Protein AF-A0A6V8LLG6-F1 (afdb_monomer_lite)

Radius of gyration: 12.78 Å; chains: 1; bounding box: 27×32×25 Å

Sequence (65 aa):
MLVDGADIPMQHLILGCPAEEVRMGMRVAAVWRPREQWGTTPQNIDHFRPTGEPDAPFESYAQHL

pLDDT: mean 92.18, std 4.59, range [76.25, 97.12]

Structure (mmCIF, N/CA/C/O backbone):
data_AF-A0A6V8LLG6-F1
#
_entry.id   AF-A0A6V8LLG6-F1
#
loop_
_atom_site.group_PDB
_atom_site.id
_atom_site.type_symbol
_atom_site.label_atom_id
_atom_site.label_alt_id
_atom_site.label_comp_id
_atom_site.label_asym_id
_atom_site.label_entity_id
_atom_site.label_seq_id
_atom_site.pdbx_PDB_ins_code
_atom_site.Cartn_x
_atom_site.Cartn_y
_atom_site.Cartn_z
_atom_site.occupancy
_atom_site.B_iso_or_equiv
_atom_site.auth_seq_id
_atom_site.auth_comp_id
_atom_site.auth_asym_id
_atom_site.auth_atom_id
_atom_site.pdbx_PDB_model_num
ATOM 1 N N . MET A 1 1 ? 8.375 -0.140 -1.908 1.00 85.25 1 MET A N 1
ATOM 2 C CA . MET A 1 1 ? 7.370 -0.942 -2.645 1.00 85.25 1 MET A CA 1
ATOM 3 C C . MET A 1 1 ? 7.256 -0.426 -4.072 1.00 85.25 1 MET A C 1
ATOM 5 O O . MET A 1 1 ? 7.514 0.753 -4.279 1.00 85.25 1 MET A O 1
ATOM 9 N N . LEU A 1 2 ? 6.881 -1.274 -5.032 1.00 87.56 2 LEU A N 1
ATOM 10 C CA . LEU A 1 2 ? 6.615 -0.875 -6.419 1.00 87.56 2 LEU A CA 1
ATOM 11 C C . LEU A 1 2 ? 5.096 -0.839 -6.634 1.00 87.56 2 LEU A C 1
ATOM 13 O O . LEU A 1 2 ? 4.422 -1.823 -6.335 1.00 87.56 2 LEU A O 1
ATOM 17 N N . VAL A 1 3 ? 4.560 0.303 -7.066 1.00 86.56 3 VAL A N 1
ATOM 18 C CA . VAL A 1 3 ? 3.130 0.460 -7.384 1.00 86.56 3 VAL A CA 1
ATOM 19 C C . VAL A 1 3 ? 2.902 0.020 -8.827 1.00 86.56 3 VAL A C 1
ATOM 21 O O . VAL A 1 3 ? 3.772 0.214 -9.671 1.00 86.56 3 VAL A O 1
ATOM 24 N N . ASP A 1 4 ? 1.745 -0.567 -9.122 1.00 86.19 4 ASP A N 1
ATOM 25 C CA . ASP A 1 4 ? 1.436 -1.012 -10.480 1.00 86.19 4 ASP A CA 1
ATOM 26 C C . ASP A 1 4 ? 1.513 0.151 -11.478 1.00 86.19 4 ASP A C 1
ATOM 28 O O . ASP A 1 4 ? 0.912 1.208 -11.276 1.00 86.19 4 ASP A O 1
ATOM 32 N N . GLY A 1 5 ? 2.266 -0.057 -12.558 1.00 85.12 5 GLY A N 1
ATOM 33 C CA . GLY A 1 5 ? 2.509 0.961 -13.581 1.00 85.12 5 GLY A CA 1
ATOM 34 C C . GLY A 1 5 ? 3.490 2.063 -13.171 1.00 85.12 5 GLY A C 1
ATOM 35 O O . GLY A 1 5 ? 3.643 3.021 -13.923 1.00 85.12 5 GLY A O 1
ATOM 36 N N . ALA A 1 6 ? 4.141 1.961 -12.007 1.00 86.81 6 ALA A N 1
ATOM 37 C CA . ALA A 1 6 ? 5.196 2.884 -11.606 1.00 86.81 6 ALA A CA 1
ATOM 38 C C . ALA A 1 6 ? 6.571 2.396 -12.075 1.00 86.81 6 ALA A C 1
ATOM 40 O O . ALA A 1 6 ? 6.918 1.233 -11.894 1.00 86.81 6 ALA A O 1
ATOM 41 N N . ASP A 1 7 ? 7.387 3.320 -12.581 1.00 84.94 7 ASP A N 1
ATOM 42 C CA . ASP A 1 7 ? 8.779 3.044 -12.963 1.00 84.94 7 ASP A CA 1
ATOM 43 C C . ASP A 1 7 ? 9.764 3.181 -11.786 1.00 84.94 7 ASP A C 1
ATOM 45 O O . ASP A 1 7 ? 10.904 2.717 -11.855 1.00 84.94 7 ASP A O 1
ATOM 49 N N . ILE A 1 8 ? 9.337 3.840 -10.701 1.00 85.56 8 ILE A N 1
ATOM 50 C CA . ILE A 1 8 ? 10.165 4.164 -9.532 1.00 85.56 8 ILE A CA 1
ATOM 51 C C . ILE A 1 8 ? 9.497 3.621 -8.261 1.00 85.56 8 ILE A C 1
ATOM 53 O O . ILE A 1 8 ? 8.305 3.868 -8.040 1.00 85.56 8 ILE A O 1
ATOM 57 N N . PRO A 1 9 ? 10.243 2.921 -7.385 1.00 87.19 9 PRO A N 1
ATOM 58 C CA . PRO A 1 9 ? 9.701 2.439 -6.126 1.00 87.19 9 PRO A CA 1
ATOM 59 C C . PRO A 1 9 ? 9.400 3.589 -5.158 1.00 87.19 9 PRO A C 1
ATOM 61 O O . PRO A 1 9 ? 10.154 4.551 -5.022 1.00 87.19 9 PRO A O 1
ATOM 64 N N . MET A 1 10 ? 8.305 3.447 -4.418 1.00 87.69 10 MET A N 1
ATOM 65 C CA . MET A 1 10 ? 7.904 4.366 -3.359 1.00 87.69 10 MET A CA 1
ATOM 66 C C . MET A 1 10 ? 8.311 3.832 -1.985 1.00 87.69 10 MET A C 1
ATOM 68 O O . MET A 1 10 ? 8.149 2.642 -1.682 1.00 87.69 10 MET A O 1
ATOM 72 N N . GLN A 1 11 ? 8.780 4.732 -1.124 1.00 91.56 11 GLN A N 1
ATOM 73 C CA . GLN A 1 11 ? 8.948 4.473 0.302 1.00 91.56 11 GLN A CA 1
ATOM 74 C C . GLN A 1 11 ? 7.728 5.018 1.052 1.00 91.56 11 GLN A C 1
ATOM 76 O O . GLN A 1 11 ? 7.526 6.227 1.105 1.00 91.56 11 GLN A O 1
ATOM 81 N N . HIS A 1 12 ? 6.905 4.128 1.611 1.00 92.19 12 HIS A N 1
ATOM 82 C CA . HIS A 1 12 ? 5.727 4.488 2.407 1.00 92.19 12 HIS A CA 1
ATOM 83 C C . HIS A 1 12 ? 5.400 3.379 3.412 1.00 92.19 12 HIS A C 1
ATOM 85 O O . HIS A 1 12 ? 5.882 2.253 3.272 1.00 92.19 12 HIS A O 1
ATOM 91 N N . LEU A 1 13 ? 4.592 3.694 4.425 1.00 94.06 13 LEU A N 1
ATOM 92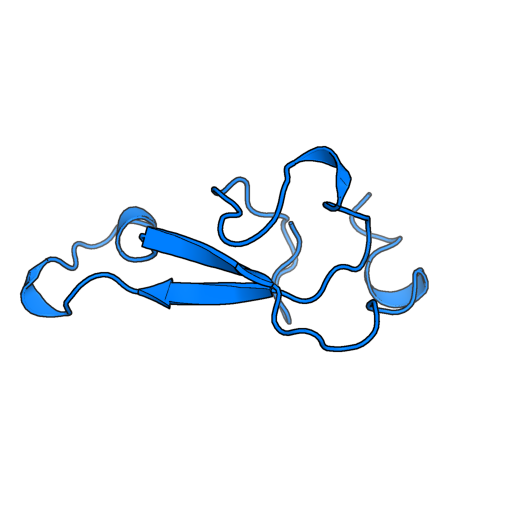 C CA . LEU A 1 13 ? 4.226 2.750 5.483 1.00 94.06 13 LEU A CA 1
ATOM 93 C C . LEU A 1 13 ? 3.356 1.603 4.952 1.00 94.06 13 LEU A C 1
ATOM 95 O O . LEU A 1 13 ? 2.399 1.841 4.213 1.00 94.06 13 LEU A O 1
ATOM 99 N N . ILE A 1 14 ? 3.654 0.384 5.410 1.00 94.88 14 ILE A N 1
ATOM 100 C CA . ILE A 1 14 ? 2.794 -0.796 5.277 1.00 94.88 14 ILE A CA 1
ATOM 101 C C . ILE A 1 14 ? 2.281 -1.148 6.675 1.00 94.88 14 ILE A C 1
ATOM 103 O O . ILE A 1 14 ? 3.085 -1.366 7.578 1.00 94.88 14 ILE A O 1
ATOM 107 N N . LEU A 1 15 ? 0.960 -1.180 6.855 1.00 95.75 15 LEU A N 1
ATOM 108 C CA . LEU A 1 15 ? 0.286 -1.535 8.108 1.00 95.75 15 LEU A CA 1
ATOM 109 C C . LEU A 1 15 ? -0.775 -2.617 7.854 1.00 95.75 15 LEU A C 1
ATOM 111 O O . LEU A 1 15 ? -1.159 -2.874 6.716 1.00 95.75 15 LEU A O 1
ATOM 115 N N . GLY A 1 16 ? -1.276 -3.244 8.920 1.00 92.38 16 GLY A N 1
ATOM 116 C CA . GLY A 1 16 ? -2.292 -4.303 8.830 1.00 92.38 16 GLY A CA 1
ATOM 117 C C . GLY A 1 16 ? -1.737 -5.731 8.809 1.00 92.38 16 GLY A C 1
ATOM 118 O O . GLY A 1 16 ? -2.518 -6.668 8.684 1.00 92.38 16 GLY A O 1
ATOM 119 N N . CYS A 1 17 ? -0.424 -5.901 8.977 1.00 93.75 17 CYS A N 1
ATOM 120 C CA . CYS A 1 17 ? 0.230 -7.173 9.291 1.00 93.75 17 CYS A CA 1
ATOM 121 C C . CYS A 1 17 ? 1.451 -6.933 10.203 1.00 93.75 17 CYS A C 1
ATOM 123 O O . CYS A 1 17 ? 1.958 -5.804 10.261 1.00 93.75 17 CYS A O 1
ATOM 125 N N . PRO A 1 18 ? 1.941 -7.961 10.917 1.00 95.00 18 PRO A N 1
ATOM 126 C CA . PRO A 1 18 ? 3.261 -7.946 11.539 1.00 95.00 18 PRO A CA 1
ATOM 127 C C . PRO A 1 18 ? 4.365 -7.602 10.532 1.00 95.00 18 PRO A C 1
ATOM 129 O O . PRO A 1 18 ? 4.308 -7.983 9.364 1.00 95.00 18 PRO A O 1
ATOM 132 N N . ALA A 1 19 ? 5.402 -6.897 10.991 1.00 92.88 19 ALA A N 1
ATOM 133 C CA . ALA A 1 19 ? 6.507 -6.473 10.127 1.00 92.88 19 ALA A CA 1
ATOM 134 C C . ALA A 1 19 ? 7.278 -7.659 9.517 1.00 92.88 19 ALA A C 1
ATOM 136 O O . ALA A 1 19 ? 7.771 -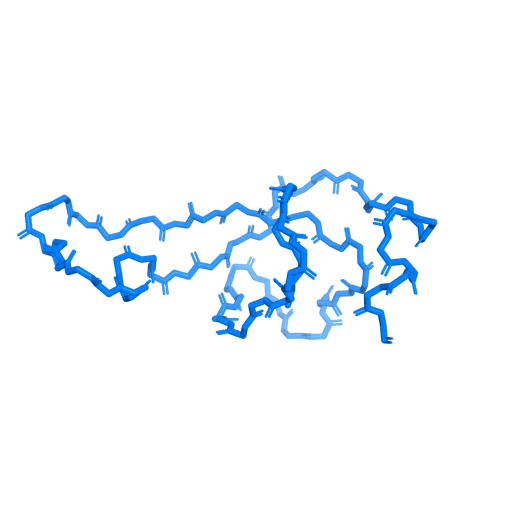7.562 8.398 1.00 92.88 19 ALA A O 1
ATOM 137 N N . GLU A 1 20 ? 7.349 -8.782 10.234 1.00 95.56 20 GLU A N 1
ATOM 138 C CA . GLU A 1 20 ? 7.999 -10.023 9.791 1.00 95.56 20 GLU A CA 1
ATOM 139 C C . GLU A 1 20 ? 7.264 -10.747 8.654 1.00 95.56 20 GLU A C 1
ATOM 141 O O . GLU A 1 20 ? 7.868 -11.559 7.959 1.00 95.56 20 GLU A O 1
ATOM 146 N N . GLU A 1 21 ? 5.988 -10.432 8.417 1.00 94.19 21 GLU A N 1
ATOM 147 C CA . GLU A 1 21 ? 5.212 -11.008 7.312 1.00 94.19 21 GLU A CA 1
ATOM 148 C C . GLU A 1 21 ? 5.423 -10.257 5.987 1.00 94.19 21 GLU A C 1
ATOM 150 O O . GLU A 1 21 ? 5.040 -10.750 4.921 1.00 94.19 21 GLU A O 1
ATOM 155 N N . VAL A 1 22 ? 6.040 -9.069 6.022 1.00 94.25 22 VAL A N 1
ATOM 156 C CA . VAL A 1 22 ? 6.306 -8.270 4.822 1.00 94.25 22 VAL A CA 1
ATOM 157 C C . VAL A 1 22 ? 7.334 -8.985 3.947 1.00 94.25 22 VAL A C 1
ATOM 159 O O . VAL A 1 22 ? 8.454 -9.270 4.367 1.00 94.25 22 VAL A O 1
ATOM 162 N N . ARG A 1 23 ? 6.959 -9.241 2.690 1.00 94.50 23 ARG A N 1
ATOM 163 C CA . ARG A 1 23 ? 7.764 -10.004 1.726 1.00 94.50 23 ARG A CA 1
ATOM 164 C C . ARG A 1 23 ? 7.784 -9.350 0.350 1.00 94.50 23 ARG A C 1
ATOM 166 O O . ARG A 1 23 ? 6.884 -8.589 -0.007 1.00 94.50 23 ARG A O 1
ATOM 173 N N . MET A 1 24 ? 8.820 -9.652 -0.427 1.00 93.81 24 MET A N 1
ATOM 174 C CA . MET A 1 24 ? 8.918 -9.213 -1.820 1.00 93.81 24 MET A CA 1
ATOM 175 C C . MET A 1 24 ? 7.746 -9.764 -2.637 1.00 93.81 24 MET A C 1
ATOM 177 O O . MET A 1 24 ? 7.332 -10.899 -2.431 1.00 93.81 24 MET A O 1
ATOM 181 N N . GLY A 1 25 ? 7.202 -8.943 -3.535 1.00 93.88 25 GLY A N 1
ATOM 182 C CA . GLY A 1 25 ? 6.020 -9.296 -4.325 1.00 93.88 25 GLY A CA 1
ATOM 183 C C . GLY A 1 25 ? 4.680 -9.131 -3.597 1.00 93.88 25 GLY A C 1
ATOM 184 O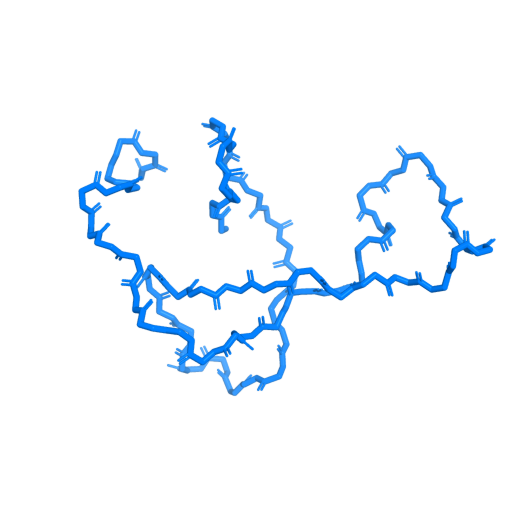 O . GLY A 1 25 ? 3.644 -9.203 -4.256 1.00 93.88 25 GLY A O 1
ATOM 185 N N . MET A 1 26 ? 4.666 -8.836 -2.288 1.00 96.44 26 MET A N 1
ATOM 186 C CA . MET A 1 26 ? 3.423 -8.656 -1.529 1.00 96.44 26 MET A CA 1
ATOM 187 C C . MET A 1 26 ? 2.524 -7.582 -2.151 1.00 96.44 26 MET A C 1
ATOM 189 O O . MET A 1 26 ? 2.917 -6.424 -2.310 1.00 96.44 26 MET A O 1
ATOM 193 N N . ARG A 1 27 ? 1.284 -7.972 -2.455 1.00 96.44 27 ARG A N 1
ATOM 194 C CA . ARG A 1 27 ? 0.269 -7.103 -3.051 1.00 96.44 27 ARG A CA 1
ATOM 195 C C . ARG A 1 27 ? -0.386 -6.243 -1.981 1.00 96.44 27 ARG A C 1
ATOM 197 O O . ARG A 1 27 ? -1.000 -6.760 -1.042 1.00 96.44 27 ARG A O 1
ATOM 204 N N . VAL A 1 28 ? -0.293 -4.929 -2.143 1.00 96.69 28 VAL A N 1
ATOM 205 C CA . VAL A 1 28 ? -0.835 -3.958 -1.192 1.00 96.69 28 VAL A CA 1
ATOM 206 C C . VAL A 1 28 ? -1.733 -2.942 -1.886 1.00 96.69 28 VAL A C 1
ATOM 208 O O . VAL A 1 28 ? -1.530 -2.610 -3.051 1.00 96.69 28 VAL A O 1
ATOM 211 N N . ALA A 1 29 ? -2.710 -2.419 -1.152 1.00 95.94 29 ALA A N 1
ATOM 212 C CA . ALA A 1 29 ? -3.595 -1.360 -1.619 1.00 95.94 29 ALA A CA 1
ATOM 213 C C . ALA A 1 29 ? -3.449 -0.116 -0.740 1.00 95.94 29 ALA A C 1
ATOM 215 O O . ALA A 1 29 ? -3.281 -0.222 0.478 1.00 95.94 29 ALA A O 1
ATOM 216 N N . ALA A 1 30 ? -3.524 1.061 -1.365 1.00 95.75 30 ALA A N 1
ATOM 217 C CA . ALA A 1 30 ? -3.486 2.335 -0.662 1.00 95.75 30 ALA A CA 1
ATOM 218 C C . ALA A 1 30 ? -4.748 2.518 0.188 1.00 95.75 30 ALA A C 1
ATOM 220 O O . ALA A 1 30 ? -5.876 2.396 -0.299 1.00 95.75 30 ALA A O 1
ATOM 221 N N . VAL A 1 31 ? -4.547 2.861 1.454 1.00 96.31 31 VAL A N 1
ATOM 222 C CA . VAL A 1 31 ? -5.581 3.398 2.331 1.00 96.31 31 VAL A CA 1
ATOM 223 C C . VAL A 1 31 ? -5.448 4.912 2.303 1.00 96.31 31 VAL A C 1
ATOM 225 O O . VAL A 1 31 ? -4.422 5.475 2.681 1.00 96.31 31 VAL A O 1
ATOM 228 N N . TRP A 1 32 ? -6.486 5.573 1.806 1.00 96.31 32 TRP A N 1
ATOM 229 C CA . TRP A 1 32 ? -6.505 7.020 1.638 1.00 96.31 32 TRP A CA 1
ATOM 230 C C . TRP A 1 32 ? -7.054 7.704 2.884 1.00 96.31 32 TRP A C 1
ATOM 232 O O . TRP A 1 32 ? -8.001 7.218 3.507 1.00 96.31 32 TRP A O 1
ATOM 242 N N . ARG A 1 33 ? -6.496 8.869 3.217 1.00 95.94 33 ARG A N 1
ATOM 243 C CA . ARG A 1 33 ? -7.089 9.767 4.214 1.00 95.94 33 ARG A CA 1
ATOM 244 C C . ARG A 1 33 ? -8.454 10.287 3.741 1.00 95.94 33 ARG A C 1
ATOM 246 O O . ARG A 1 33 ? -8.710 10.277 2.531 1.00 95.94 33 ARG A O 1
ATOM 253 N N . PRO A 1 34 ? -9.309 10.796 4.650 1.00 96.50 34 PRO A N 1
ATOM 254 C CA . PRO A 1 34 ? -10.530 11.503 4.267 1.00 96.50 34 PRO A CA 1
ATOM 255 C C . PRO A 1 34 ? -10.238 12.595 3.234 1.00 96.50 34 PRO A C 1
ATOM 257 O O . PRO A 1 34 ? -9.221 13.291 3.329 1.00 96.50 34 PRO A O 1
ATOM 260 N N . ARG A 1 35 ? -11.104 12.724 2.224 1.00 94.56 35 ARG A N 1
ATOM 261 C CA . ARG A 1 35 ? -10.844 13.542 1.027 1.00 94.56 35 ARG A CA 1
ATOM 262 C C . ARG A 1 35 ? -10.638 15.020 1.358 1.00 94.56 35 ARG A C 1
ATOM 264 O O . ARG A 1 35 ? -9.896 15.704 0.656 1.00 94.56 35 ARG A O 1
ATOM 271 N N . GLU A 1 36 ? -11.258 15.476 2.439 1.00 96.44 36 GLU A N 1
ATOM 272 C CA . GLU A 1 36 ? -11.209 16.836 2.979 1.00 96.44 36 GLU A CA 1
ATOM 273 C C . GLU A 1 36 ? -9.819 17.204 3.517 1.00 96.44 36 GLU A C 1
ATOM 275 O O . GLU A 1 36 ? -9.499 18.382 3.643 1.00 96.44 36 GLU A O 1
ATOM 280 N N . GLN A 1 37 ? -8.986 16.206 3.825 1.00 95.19 37 GLN A N 1
ATOM 281 C CA . GLN A 1 37 ? -7.626 16.391 4.341 1.00 95.19 37 GLN A CA 1
ATOM 282 C C . GLN A 1 37 ? -6.561 16.310 3.244 1.00 95.19 37 GLN A C 1
ATOM 284 O O . GLN A 1 37 ? -5.367 16.355 3.543 1.00 95.19 37 GLN A O 1
ATOM 289 N N . TRP A 1 38 ? -6.962 16.131 1.984 1.00 96.69 38 TRP A N 1
ATOM 290 C CA . TRP A 1 38 ? -6.000 15.963 0.906 1.00 96.69 38 TRP A CA 1
ATOM 291 C C . TRP A 1 38 ? -5.315 17.287 0.576 1.00 96.69 38 TRP A C 1
ATOM 293 O O . TRP A 1 38 ? -5.966 18.292 0.296 1.00 96.69 38 TRP A O 1
ATOM 303 N N . GLY A 1 39 ? -3.989 17.248 0.543 1.00 94.12 39 GLY A N 1
ATOM 304 C CA . GLY A 1 39 ? -3.152 18.279 -0.048 1.00 94.12 39 GLY A CA 1
ATOM 305 C C . GLY A 1 39 ? -2.668 17.871 -1.439 1.00 94.12 39 GLY A C 1
ATOM 306 O O . GLY A 1 39 ? -3.268 17.044 -2.128 1.00 94.12 39 GLY A O 1
ATOM 307 N N . THR A 1 40 ? -1.536 18.432 -1.844 1.00 93.06 40 THR A N 1
ATOM 308 C CA . THR A 1 40 ? -0.864 18.142 -3.123 1.00 93.06 40 THR A CA 1
ATOM 309 C C . THR A 1 40 ? 0.330 17.204 -2.961 1.00 93.06 40 THR A C 1
ATOM 311 O O . THR A 1 40 ? 1.197 17.135 -3.828 1.00 93.06 40 THR A O 1
ATOM 314 N N . THR A 1 41 ? 0.400 16.493 -1.837 1.00 90.94 41 THR A N 1
ATOM 315 C CA . THR A 1 41 ? 1.559 15.697 -1.450 1.00 90.94 41 THR A CA 1
ATOM 316 C C . THR A 1 41 ? 1.173 14.225 -1.220 1.00 90.94 41 THR A C 1
ATOM 318 O O . THR A 1 41 ? -0.004 13.922 -0.997 1.00 90.94 41 THR A O 1
ATOM 321 N N . PRO A 1 42 ? 2.131 13.275 -1.252 1.00 85.88 42 PRO A N 1
ATOM 322 C CA . PRO A 1 42 ? 1.841 11.844 -1.078 1.00 85.88 42 PRO A CA 1
ATOM 323 C C . PRO A 1 42 ? 1.206 11.462 0.270 1.00 85.88 42 PRO A C 1
ATOM 325 O O . PRO A 1 42 ? 0.644 10.380 0.393 1.00 85.88 42 PRO A O 1
ATOM 328 N N . GLN A 1 43 ? 1.234 12.354 1.266 1.00 91.50 43 GLN A N 1
ATOM 329 C CA . GLN A 1 43 ? 0.606 12.192 2.584 1.00 91.50 43 GLN A CA 1
ATOM 330 C C . GLN A 1 43 ? -0.925 12.030 2.526 1.00 91.50 43 GLN A C 1
ATOM 332 O O . GLN A 1 43 ? -1.543 11.729 3.545 1.00 91.50 43 GLN A O 1
ATOM 337 N N . ASN A 1 44 ? -1.543 12.212 1.356 1.00 95.19 44 ASN A N 1
ATOM 338 C CA . ASN A 1 44 ? -2.937 11.832 1.119 1.00 95.19 44 ASN A CA 1
ATOM 339 C C . ASN A 1 44 ? -3.155 10.317 1.280 1.00 95.19 44 ASN A C 1
ATOM 341 O O . ASN A 1 44 ? -4.253 9.888 1.645 1.00 95.19 44 ASN A O 1
ATOM 345 N N . ILE A 1 45 ? -2.117 9.516 1.021 1.00 95.94 45 ILE A N 1
ATOM 346 C CA . ILE A 1 45 ? -2.085 8.090 1.339 1.00 95.94 45 ILE A CA 1
ATOM 347 C C . ILE A 1 45 ? -1.687 7.963 2.806 1.00 95.94 45 ILE A C 1
ATOM 349 O O . ILE A 1 45 ? -0.589 8.358 3.201 1.00 95.94 45 ILE A O 1
ATOM 353 N N . ASP A 1 46 ? -2.579 7.405 3.616 1.00 96.12 46 ASP A N 1
ATOM 354 C CA . ASP A 1 46 ? -2.309 7.190 5.031 1.00 96.12 46 ASP A CA 1
ATOM 355 C C . ASP A 1 46 ? -1.274 6.074 5.216 1.00 96.12 46 ASP A C 1
ATOM 357 O O . ASP A 1 46 ? -0.188 6.292 5.751 1.00 96.12 46 ASP A O 1
ATOM 361 N N . HIS A 1 47 ? -1.574 4.899 4.667 1.00 95.94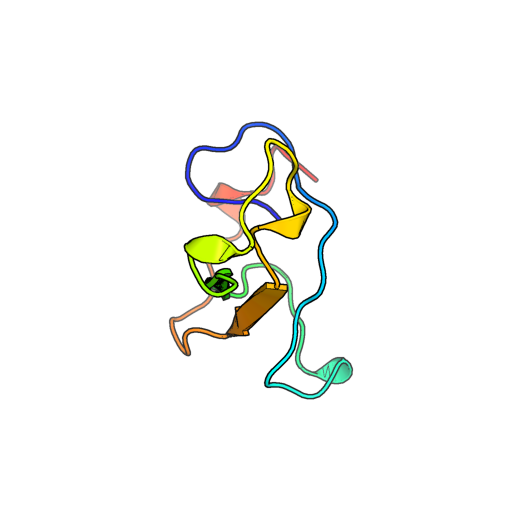 47 HIS A N 1
ATOM 362 C CA . HIS A 1 47 ? -0.697 3.735 4.639 1.00 95.94 47 HIS A CA 1
ATOM 363 C C . HIS A 1 47 ? -1.098 2.800 3.494 1.00 95.94 47 HIS A C 1
ATOM 365 O O . HIS A 1 47 ? -2.137 2.971 2.857 1.00 95.94 47 HIS A O 1
ATOM 371 N N . PHE A 1 48 ? -0.285 1.782 3.250 1.00 96.69 48 PHE A N 1
ATOM 372 C CA . PHE A 1 48 ? -0.644 0.643 2.417 1.00 96.69 48 PHE A CA 1
ATOM 373 C C . PHE A 1 48 ? -0.978 -0.556 3.297 1.00 96.69 48 PHE A C 1
ATOM 375 O O . PHE A 1 48 ? -0.353 -0.749 4.339 1.00 96.69 48 PHE A O 1
ATOM 382 N N . ARG A 1 49 ? -1.950 -1.369 2.883 1.00 96.56 49 ARG A N 1
ATOM 383 C CA . ARG A 1 49 ? -2.316 -2.605 3.589 1.00 96.56 49 ARG A CA 1
ATOM 384 C C . ARG A 1 49 ? -2.219 -3.825 2.679 1.00 96.56 49 ARG A C 1
ATOM 386 O O . ARG A 1 49 ? -2.513 -3.680 1.488 1.00 96.56 49 ARG A O 1
ATOM 393 N N . PRO A 1 50 ? -1.872 -5.015 3.204 1.00 97.12 50 PRO A N 1
ATOM 394 C CA . PRO A 1 50 ? -1.953 -6.256 2.444 1.00 97.12 50 PRO A CA 1
ATOM 395 C C . PRO A 1 50 ? -3.359 -6.477 1.876 1.00 97.12 50 PRO A C 1
ATOM 397 O O . PRO A 1 50 ? -4.368 -6.223 2.540 1.00 97.12 50 PRO A O 1
ATOM 400 N N . THR A 1 51 ? -3.418 -6.942 0.632 1.00 95.69 51 THR A N 1
ATOM 401 C CA . THR A 1 51 ? -4.680 -7.273 -0.058 1.00 95.69 51 THR A CA 1
ATOM 402 C C . THR A 1 51 ? -5.127 -8.713 0.190 1.00 95.69 51 THR A C 1
ATOM 404 O O . THR A 1 51 ? -6.314 -9.007 0.084 1.00 95.69 51 THR A O 1
ATOM 407 N N . GLY A 1 52 ? -4.189 -9.601 0.537 1.00 93.06 52 GLY A N 1
ATOM 408 C CA . GLY A 1 52 ? -4.403 -11.050 0.600 1.00 93.06 52 GLY A CA 1
ATOM 409 C C . GLY A 1 52 ? -4.257 -11.757 -0.753 1.00 93.06 52 GLY A C 1
ATOM 410 O O . GLY A 1 52 ? -4.355 -12.980 -0.808 1.00 93.06 52 GLY A O 1
ATOM 411 N N . GLU A 1 53 ? -4.006 -11.016 -1.834 1.00 94.75 53 GLU A N 1
ATOM 412 C CA . GLU A 1 53 ? -3.704 -11.599 -3.140 1.00 94.75 53 GLU A CA 1
ATOM 413 C C . GLU A 1 53 ? -2.348 -12.334 -3.129 1.00 94.75 53 GLU A C 1
ATOM 415 O O . GLU A 1 53 ? -1.454 -11.981 -2.345 1.00 94.75 53 GLU A O 1
ATOM 420 N N . PRO A 1 54 ? -2.166 -13.341 -4.007 1.00 94.81 54 PRO A N 1
ATOM 421 C CA . PRO A 1 54 ? -0.871 -13.982 -4.213 1.00 94.81 54 PRO A CA 1
ATOM 422 C C . PRO A 1 54 ? 0.219 -12.971 -4.567 1.00 94.81 54 PRO A C 1
ATOM 424 O O . PRO A 1 54 ? -0.057 -11.922 -5.144 1.00 94.81 54 PRO A O 1
ATOM 427 N N . ASP A 1 55 ? 1.469 -13.311 -4.258 1.00 95.38 55 ASP A N 1
ATOM 428 C CA . ASP A 1 55 ? 2.602 -12.451 -4.596 1.00 95.38 55 ASP A CA 1
ATOM 429 C C . ASP A 1 55 ? 2.705 -12.175 -6.089 1.00 95.38 55 ASP A C 1
ATOM 431 O O . ASP A 1 55 ? 2.465 -13.050 -6.925 1.00 95.38 55 ASP A O 1
ATOM 435 N N . ALA A 1 56 ? 3.129 -10.955 -6.413 1.00 93.81 56 ALA A N 1
ATOM 436 C CA . ALA A 1 56 ? 3.553 -10.621 -7.758 1.00 93.81 56 ALA A CA 1
ATOM 437 C C . ALA A 1 56 ? 4.708 -11.553 -8.181 1.00 93.81 56 ALA A C 1
ATOM 439 O O . ALA A 1 56 ? 5.618 -11.797 -7.380 1.00 93.81 56 ALA A O 1
ATOM 440 N N . PRO A 1 57 ? 4.709 -12.061 -9.426 1.00 92.94 57 PRO A N 1
ATOM 441 C CA . PRO A 1 57 ? 5.824 -12.841 -9.949 1.00 92.94 57 P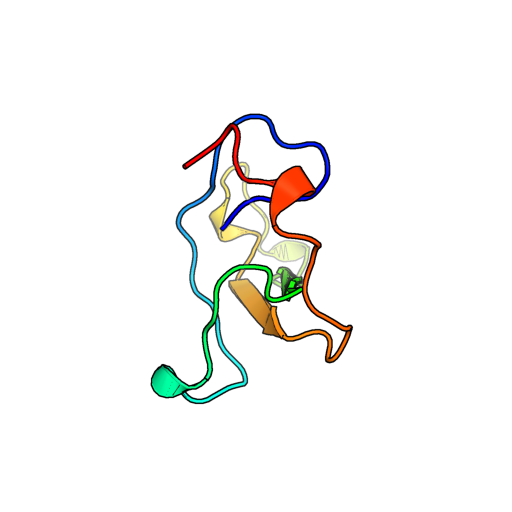RO A CA 1
ATOM 442 C C . PRO A 1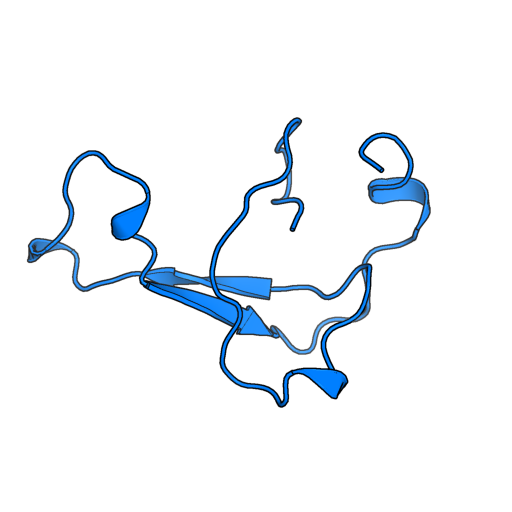 57 ? 7.131 -12.047 -9.877 1.00 92.94 57 PRO A C 1
ATOM 444 O O . PRO A 1 57 ? 7.152 -10.866 -10.207 1.00 92.94 57 PRO A O 1
ATOM 447 N N . PHE A 1 58 ? 8.238 -12.698 -9.513 1.00 88.69 58 PHE A N 1
ATOM 448 C CA . PHE A 1 58 ? 9.549 -12.043 -9.393 1.00 88.69 58 PHE A CA 1
ATOM 449 C C . PHE A 1 58 ? 9.946 -11.246 -10.647 1.00 88.69 58 PHE A C 1
ATOM 451 O O . PHE A 1 58 ? 10.442 -10.124 -10.555 1.00 88.69 58 PHE A O 1
ATOM 458 N N . GLU A 1 59 ? 9.668 -11.806 -11.825 1.00 89.38 59 GLU A N 1
ATOM 459 C CA . GLU A 1 59 ? 9.959 -11.190 -13.122 1.00 89.38 59 GLU A CA 1
ATOM 460 C C . GLU A 1 59 ? 9.297 -9.816 -13.294 1.00 89.38 59 GLU A C 1
ATOM 462 O O . GLU A 1 59 ? 9.840 -8.967 -13.997 1.00 89.38 59 GLU A O 1
ATOM 467 N N . SER A 1 60 ? 8.169 -9.555 -12.621 1.00 87.25 60 SER A N 1
ATOM 468 C CA . SER A 1 60 ? 7.427 -8.301 -12.776 1.00 87.25 60 SER A CA 1
ATOM 469 C C . SER A 1 60 ? 8.089 -7.103 -12.093 1.00 87.25 60 SER A C 1
ATOM 471 O O . SER A 1 60 ? 7.692 -5.973 -12.354 1.00 87.25 60 SER A O 1
ATOM 473 N N . TYR A 1 61 ? 9.042 -7.322 -11.183 1.00 86.06 61 TYR A N 1
ATOM 474 C CA . TYR A 1 61 ? 9.717 -6.243 -10.448 1.00 86.06 61 TYR A CA 1
ATOM 475 C C . TYR A 1 61 ? 11.244 -6.374 -10.421 1.00 86.06 61 TYR A C 1
ATOM 477 O O . TYR A 1 61 ? 11.916 -5.490 -9.896 1.00 86.06 61 TYR A O 1
ATOM 485 N N . ALA A 1 62 ? 11.807 -7.434 -11.009 1.00 87.50 62 ALA A N 1
ATOM 486 C CA . ALA A 1 62 ? 13.246 -7.690 -11.010 1.00 87.50 62 ALA A CA 1
ATOM 487 C C . ALA A 1 62 ? 14.082 -6.555 -11.634 1.00 87.50 62 ALA A C 1
ATOM 489 O O . ALA A 1 62 ? 15.213 -6.333 -11.219 1.00 87.50 62 ALA A O 1
ATOM 490 N N . GLN A 1 63 ? 13.528 -5.819 -12.604 1.00 86.25 63 GLN A N 1
ATOM 491 C CA . GLN A 1 63 ? 14.205 -4.697 -13.272 1.00 86.25 63 GLN A CA 1
ATOM 492 C C . GLN A 1 63 ? 14.310 -3.427 -12.407 1.00 86.25 63 GLN A C 1
ATOM 494 O O . GLN A 1 63 ? 15.015 -2.497 -12.788 1.00 86.25 63 GLN A O 1
ATOM 499 N N . HIS A 1 64 ? 13.619 -3.388 -11.263 1.00 80.12 64 HIS A N 1
ATOM 500 C CA . HIS A 1 64 ? 13.553 -2.234 -10.358 1.00 80.12 64 HIS A CA 1
ATOM 501 C C . HIS A 1 64 ? 14.177 -2.528 -8.980 1.00 80.12 64 HIS A C 1
ATOM 503 O O . HIS A 1 64 ? 13.895 -1.807 -8.017 1.00 80.12 64 HIS A O 1
ATOM 509 N N . LEU A 1 65 ? 14.967 -3.607 -8.880 1.00 76.25 65 LEU A N 1
ATOM 510 C CA . LEU A 1 65 ? 15.738 -3.987 -7.689 1.00 76.25 65 LEU A CA 1
ATOM 511 C C . LEU A 1 65 ? 17.083 -3.262 -7.613 1.00 76.25 65 LEU A C 1
ATOM 513 O O . LEU A 1 65 ? 17.732 -3.097 -8.670 1.00 76.25 65 LEU A O 1
#

Foldseek 3Di:
DADVPDPADDDFAEDDDPPVVDDAQFDWDFDADDPVPDDPDPVRGVGIYGPPDDGDPCVVCVVHD

Organism: NCBI:txid1076125

Secondary structure (DSSP, 8-state):
-PPTT-SS-----B-SS-GGG--TT--EEEEEPPGGG--SSGGGEEEEEE--PPPPPGGGTGGG-